Protein AF-A0ABC9T821-F1 (afdb_monomer_lite)

Structure (mmCIF, N/CA/C/O backbone):
data_AF-A0ABC9T821-F1
#
_entry.id   AF-A0ABC9T821-F1
#
loop_
_atom_site.group_PDB
_atom_site.id
_atom_site.type_symbol
_atom_site.label_atom_id
_atom_site.label_alt_id
_atom_site.label_comp_id
_atom_site.label_asym_id
_atom_site.label_entity_id
_atom_site.label_seq_id
_atom_site.pdbx_PDB_ins_code
_atom_site.Cartn_x
_atom_site.Cartn_y
_atom_site.Cartn_z
_atom_site.occupancy
_atom_site.B_iso_or_equiv
_atom_site.auth_seq_id
_atom_site.auth_comp_id
_atom_site.auth_asym_id
_atom_site.auth_atom_id
_atom_site.pdbx_PDB_model_num
ATOM 1 N N . MET A 1 1 ? -30.385 20.922 14.166 1.00 52.50 1 MET A N 1
ATOM 2 C CA . MET A 1 1 ? -29.277 20.695 13.221 1.00 52.50 1 MET A CA 1
ATOM 3 C C . MET A 1 1 ? -28.095 20.240 14.054 1.00 52.50 1 MET A C 1
ATOM 5 O O . MET A 1 1 ? -27.576 21.051 14.791 1.00 52.50 1 MET A O 1
ATOM 9 N N . HIS A 1 2 ? -27.817 18.937 14.060 1.00 57.88 2 HIS A N 1
ATOM 10 C CA . HIS A 1 2 ? -26.715 18.310 14.819 1.00 57.88 2 HIS A CA 1
ATOM 11 C C . HIS A 1 2 ? -26.107 17.154 14.020 1.00 57.88 2 HIS A C 1
ATOM 13 O O . HIS A 1 2 ? -24.931 16.854 14.139 1.00 57.88 2 HIS A O 1
ATOM 19 N N . TYR A 1 3 ? -26.920 16.509 13.176 1.00 42.91 3 TYR A N 1
ATOM 20 C CA . TYR A 1 3 ? -26.467 15.433 12.304 1.00 42.91 3 TYR A CA 1
ATOM 21 C C . TYR A 1 3 ? -25.480 15.923 11.236 1.00 42.91 3 TYR A C 1
ATOM 23 O O . TYR A 1 3 ? -24.519 15.220 10.965 1.00 42.91 3 TYR A O 1
ATOM 31 N N . GLN A 1 4 ? -25.684 17.130 10.690 1.00 51.47 4 GLN A N 1
ATOM 32 C CA . GLN A 1 4 ? -24.757 17.751 9.737 1.00 51.47 4 GLN A CA 1
ATOM 33 C C . GLN A 1 4 ? -23.391 18.001 10.392 1.00 51.47 4 GLN A C 1
ATOM 35 O O . GLN A 1 4 ? -22.391 17.533 9.874 1.00 51.47 4 GLN A O 1
ATOM 40 N N . ASP A 1 5 ? -23.375 18.576 11.599 1.00 47.19 5 ASP A N 1
ATOM 41 C CA . ASP A 1 5 ? -22.139 18.823 12.355 1.00 47.19 5 ASP A CA 1
ATOM 42 C C . ASP A 1 5 ? -21.386 17.524 12.693 1.00 47.19 5 ASP A C 1
ATOM 44 O O . ASP A 1 5 ? -20.160 17.499 12.710 1.00 47.19 5 ASP A O 1
ATOM 48 N N . ILE A 1 6 ? -22.108 16.423 12.949 1.00 42.59 6 ILE A N 1
ATOM 49 C CA . ILE A 1 6 ? -21.505 15.098 13.165 1.00 42.59 6 ILE A CA 1
ATOM 50 C C . ILE A 1 6 ? -20.917 14.543 11.861 1.00 42.59 6 ILE A C 1
ATOM 52 O O . ILE A 1 6 ? -19.851 13.940 11.910 1.00 42.59 6 ILE A O 1
ATOM 56 N N . GLN A 1 7 ? -21.583 14.725 10.715 1.00 51.75 7 GLN A N 1
ATOM 57 C CA . GLN A 1 7 ? -21.029 14.309 9.420 1.00 51.75 7 GLN A CA 1
ATOM 58 C C . GLN A 1 7 ? -19.789 15.132 9.059 1.00 51.75 7 GLN A C 1
ATOM 60 O O . GLN A 1 7 ? -18.767 14.548 8.725 1.00 51.75 7 GLN A O 1
ATOM 65 N N . ASP A 1 8 ? -19.833 16.451 9.243 1.00 60.00 8 ASP A N 1
ATOM 66 C CA . ASP A 1 8 ? -18.698 17.337 8.973 1.00 60.00 8 ASP A CA 1
ATOM 67 C C . ASP A 1 8 ? -17.500 17.009 9.888 1.00 60.00 8 ASP A C 1
ATOM 69 O O . ASP A 1 8 ? -16.354 16.975 9.440 1.00 60.00 8 ASP A O 1
ATOM 73 N N . LEU A 1 9 ? -17.755 16.684 11.164 1.00 49.69 9 LEU A N 1
ATOM 74 C CA . LEU A 1 9 ? -16.726 16.223 12.100 1.00 49.69 9 LEU A CA 1
ATOM 75 C C . LEU A 1 9 ? -16.141 14.866 11.682 1.00 49.69 9 LEU A C 1
ATOM 77 O O . LEU A 1 9 ? -14.931 14.663 11.770 1.00 49.69 9 LEU A O 1
ATOM 81 N N . LEU A 1 10 ? -16.982 13.929 11.235 1.00 51.94 10 LEU A N 1
ATOM 82 C CA . LEU A 1 10 ? -16.531 12.629 10.737 1.00 51.94 10 LEU A CA 1
ATOM 83 C C . LEU A 1 10 ? -15.682 12.784 9.475 1.00 51.94 10 LEU A C 1
ATOM 85 O O . LEU A 1 10 ? -14.642 12.136 9.378 1.00 51.94 10 LEU A O 1
ATOM 89 N N . ASP A 1 11 ? -16.071 13.661 8.553 1.00 63.94 11 ASP A N 1
ATOM 90 C CA . ASP A 1 11 ? -15.312 13.961 7.340 1.00 63.94 11 ASP A CA 1
ATOM 91 C C . ASP A 1 11 ? -13.968 14.617 7.673 1.00 63.94 11 ASP A C 1
ATOM 93 O O . ASP A 1 11 ? -12.931 14.222 7.134 1.00 63.94 11 ASP A O 1
ATOM 97 N N . GLN A 1 12 ? -13.951 15.559 8.620 1.00 62.81 12 GLN A N 1
ATOM 98 C CA . GLN A 1 12 ? -12.722 16.202 9.074 1.00 62.81 12 GLN A CA 1
ATOM 99 C C . GLN A 1 12 ? -11.772 15.207 9.753 1.00 62.81 12 GLN A C 1
ATOM 101 O O . GLN A 1 12 ? -10.603 15.137 9.379 1.00 62.81 12 GLN A O 1
ATOM 106 N N . ILE A 1 13 ? -12.267 14.391 10.689 1.00 56.56 13 ILE A N 1
ATOM 107 C CA . ILE A 1 13 ? -11.473 13.347 11.357 1.00 56.56 13 ILE A CA 1
ATOM 108 C C . ILE A 1 13 ? -10.946 12.342 10.326 1.00 56.56 13 ILE A C 1
ATOM 110 O O . ILE A 1 13 ? -9.782 11.952 10.371 1.00 56.56 13 ILE A O 1
ATOM 114 N N . THR A 1 14 ? -11.777 11.946 9.361 1.00 62.81 14 THR A N 1
ATOM 115 C CA . THR A 1 14 ? -11.378 11.027 8.286 1.00 62.81 14 THR A CA 1
ATOM 116 C C . THR A 1 14 ? -10.266 11.633 7.431 1.00 62.81 14 THR A C 1
ATOM 118 O O . THR A 1 14 ? -9.284 10.951 7.148 1.00 62.81 14 THR A O 1
ATOM 121 N N . SER A 1 15 ? -10.375 12.915 7.074 1.00 67.38 15 SER A N 1
ATOM 122 C CA . SER A 1 15 ? -9.369 13.661 6.308 1.00 67.38 15 SER A CA 1
ATOM 123 C C . SER A 1 15 ? -8.056 13.854 7.075 1.00 67.38 15 SER A C 1
ATOM 125 O O . SER A 1 15 ? -6.976 13.669 6.517 1.00 67.38 15 SER A O 1
ATOM 127 N N . GLU A 1 16 ? -8.118 14.170 8.370 1.00 63.97 16 GLU A N 1
ATOM 128 C CA . GLU A 1 16 ? -6.938 14.328 9.226 1.00 63.97 16 GLU A CA 1
ATOM 129 C C . GLU A 1 16 ? -6.181 13.008 9.390 1.00 63.97 16 GLU A C 1
ATOM 131 O O . GLU A 1 16 ? -4.967 12.970 9.175 1.00 63.97 16 GLU A O 1
ATOM 136 N N . ILE A 1 17 ? -6.889 11.909 9.671 1.00 64.88 17 ILE A N 1
ATOM 137 C CA . ILE A 1 17 ? -6.264 10.587 9.770 1.00 64.88 17 ILE A CA 1
ATOM 138 C C . ILE A 1 17 ? -5.736 10.152 8.391 1.00 64.88 17 ILE A C 1
ATOM 140 O O . ILE A 1 17 ? -4.625 9.634 8.287 1.00 64.88 17 ILE A O 1
ATOM 144 N N . LEU A 1 18 ? -6.467 10.412 7.302 1.00 65.62 18 LEU A N 1
ATOM 145 C CA . LEU A 1 18 ? -5.959 10.175 5.947 1.00 65.62 18 LEU A CA 1
ATOM 146 C C . LEU A 1 18 ? -4.659 10.938 5.689 1.00 65.62 18 LEU A C 1
ATOM 148 O O . LEU A 1 18 ? -3.719 10.346 5.167 1.00 65.62 18 LEU A O 1
ATOM 152 N N . ASN A 1 19 ? -4.572 12.209 6.078 1.00 68.44 19 ASN A N 1
ATOM 153 C CA . ASN A 1 19 ? -3.369 13.022 5.911 1.00 68.44 19 ASN A CA 1
ATOM 154 C C . ASN A 1 19 ? -2.201 12.502 6.755 1.00 68.44 19 ASN A C 1
ATOM 156 O O . ASN A 1 19 ? -1.093 12.376 6.239 1.00 68.44 19 ASN A O 1
ATOM 160 N N . GLU A 1 20 ? -2.428 12.153 8.022 1.00 71.50 20 GLU A N 1
ATOM 161 C CA . GLU A 1 20 ? -1.394 11.583 8.895 1.00 71.50 20 GLU A CA 1
ATOM 162 C C . GLU A 1 20 ? -0.831 10.276 8.318 1.00 71.50 20 GLU A C 1
ATOM 164 O O . GLU A 1 20 ? 0.386 10.114 8.172 1.00 71.50 20 GLU A O 1
ATOM 169 N N . HIS A 1 21 ? -1.716 9.361 7.920 1.00 69.31 21 HIS A N 1
ATOM 170 C CA . HIS A 1 21 ? -1.325 8.079 7.346 1.00 69.31 21 HIS A CA 1
ATOM 171 C C . HIS A 1 21 ? -0.682 8.238 5.961 1.00 69.31 21 HIS A C 1
ATOM 173 O O . HIS A 1 21 ? 0.285 7.541 5.651 1.00 69.31 21 HIS A O 1
ATOM 179 N N . SER A 1 22 ? -1.157 9.185 5.150 1.00 65.06 22 SER A N 1
ATOM 180 C CA . SER A 1 22 ? -0.563 9.517 3.850 1.00 65.06 22 SER A CA 1
ATOM 181 C C . SER A 1 22 ? 0.846 10.078 4.007 1.00 65.06 22 SER A C 1
ATOM 183 O O . SER A 1 22 ? 1.760 9.611 3.331 1.00 65.06 22 SER A O 1
ATOM 185 N N . ASN A 1 23 ? 1.066 10.999 4.950 1.00 69.19 23 ASN A N 1
ATOM 186 C CA . ASN A 1 23 ? 2.398 11.520 5.264 1.00 69.19 23 ASN A CA 1
ATOM 187 C C . ASN A 1 23 ? 3.338 10.392 5.700 1.00 69.19 23 ASN A C 1
ATOM 189 O O . ASN A 1 23 ? 4.474 10.310 5.236 1.00 69.19 23 ASN A O 1
ATOM 193 N N . LYS A 1 24 ? 2.844 9.451 6.514 1.00 72.12 24 LYS A N 1
ATOM 194 C CA . LYS A 1 24 ? 3.650 8.305 6.940 1.00 72.12 24 LYS A CA 1
ATOM 195 C C . LYS A 1 24 ? 4.001 7.363 5.787 1.00 72.12 24 LYS A C 1
ATOM 197 O O . LYS A 1 24 ? 5.130 6.879 5.715 1.00 72.12 24 LYS A O 1
ATOM 202 N N . ILE A 1 25 ? 3.061 7.118 4.877 1.00 66.81 25 ILE A N 1
ATOM 203 C CA . ILE A 1 25 ? 3.287 6.349 3.646 1.00 66.81 25 ILE A CA 1
ATO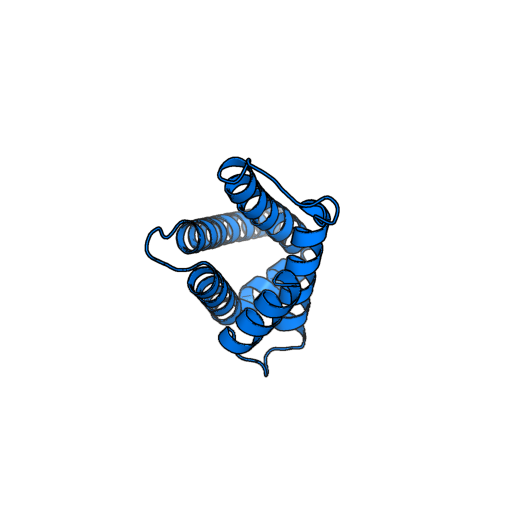M 204 C C . ILE A 1 25 ? 4.344 7.043 2.775 1.00 66.81 25 ILE A C 1
ATOM 206 O O . ILE A 1 25 ? 5.273 6.389 2.299 1.00 66.81 25 ILE A O 1
ATOM 210 N N . VAL A 1 26 ? 4.251 8.365 2.614 1.00 66.25 26 VAL A N 1
ATOM 211 C CA . VAL A 1 26 ? 5.237 9.175 1.886 1.00 66.25 26 VAL A CA 1
ATOM 212 C C . VAL A 1 26 ? 6.624 9.036 2.519 1.00 66.25 26 VAL A C 1
ATOM 214 O O . VAL A 1 26 ? 7.582 8.755 1.793 1.00 66.25 26 VAL A O 1
ATOM 217 N N . ASP A 1 27 ? 6.742 9.139 3.843 1.00 74.38 27 ASP A N 1
ATOM 218 C CA . ASP A 1 27 ? 8.014 8.999 4.563 1.00 74.38 27 ASP A CA 1
ATOM 219 C C . ASP A 1 27 ? 8.665 7.626 4.347 1.00 74.38 27 ASP A C 1
ATOM 221 O O . ASP A 1 27 ? 9.854 7.534 4.027 1.00 74.38 27 ASP A O 1
ATOM 225 N N . LEU A 1 28 ? 7.883 6.547 4.476 1.00 68.56 28 LEU A N 1
ATOM 226 C CA . LEU A 1 28 ? 8.366 5.171 4.301 1.00 68.56 28 LEU A CA 1
ATOM 227 C C . LEU A 1 28 ? 8.929 4.939 2.895 1.00 68.56 28 LEU A C 1
ATOM 229 O O . LEU A 1 28 ? 9.904 4.209 2.708 1.00 68.56 28 LEU A O 1
ATOM 233 N N . ILE A 1 29 ? 8.346 5.590 1.892 1.00 62.56 29 ILE A N 1
ATOM 234 C CA . ILE A 1 29 ? 8.736 5.391 0.498 1.00 62.56 29 ILE A CA 1
ATOM 235 C C . ILE A 1 29 ? 9.921 6.292 0.112 1.00 62.56 29 ILE A C 1
ATOM 237 O O . ILE A 1 29 ? 10.785 5.890 -0.682 1.00 62.56 29 ILE A O 1
ATOM 241 N N . HIS A 1 30 ? 10.034 7.471 0.724 1.00 64.81 30 HIS A N 1
ATOM 242 C CA . HIS A 1 30 ? 11.165 8.382 0.532 1.00 64.81 30 HIS A CA 1
ATOM 243 C C . HIS A 1 30 ? 12.386 8.055 1.403 1.00 64.81 30 HIS A C 1
ATOM 245 O O . HIS A 1 30 ? 13.439 8.662 1.200 1.00 64.81 30 HIS A O 1
ATOM 251 N N . ALA A 1 31 ? 12.301 7.064 2.297 1.00 72.31 31 ALA A N 1
ATOM 252 C CA . ALA A 1 31 ? 13.425 6.580 3.097 1.00 72.31 31 ALA A CA 1
ATOM 253 C C . ALA A 1 31 ? 14.650 6.272 2.211 1.00 72.31 31 ALA A C 1
ATOM 255 O O . ALA A 1 31 ? 14.629 5.356 1.391 1.00 72.31 31 ALA A O 1
ATOM 256 N N . LYS A 1 32 ? 15.718 7.068 2.308 1.00 63.31 32 LYS A N 1
ATOM 257 C CA . LYS A 1 32 ? 16.840 7.008 1.350 1.00 63.31 32 LYS A CA 1
ATOM 258 C C . LYS A 1 32 ? 17.707 5.755 1.497 1.00 63.31 32 LYS A C 1
ATOM 260 O O . LYS A 1 32 ? 18.311 5.333 0.518 1.00 63.31 32 LYS A O 1
ATOM 265 N N . ASP A 1 33 ? 17.679 5.123 2.667 1.00 77.94 33 ASP A N 1
ATOM 266 C CA . ASP A 1 33 ? 18.602 4.040 3.031 1.00 77.94 33 ASP A CA 1
ATOM 267 C C . ASP A 1 33 ? 18.025 2.629 2.821 1.00 77.94 33 ASP A C 1
ATOM 269 O O . ASP A 1 33 ? 18.627 1.634 3.223 1.00 77.94 33 ASP A O 1
ATOM 273 N N . LEU A 1 34 ? 16.847 2.519 2.198 1.00 73.62 34 LEU A N 1
ATOM 274 C CA . LEU A 1 34 ? 16.156 1.247 1.981 1.00 73.62 34 LEU A CA 1
ATOM 275 C C . LEU A 1 34 ? 16.126 0.863 0.500 1.00 73.62 34 LEU A C 1
ATOM 277 O O . LEU A 1 34 ? 15.849 1.689 -0.372 1.00 73.62 34 LEU A O 1
ATOM 281 N N . SER A 1 35 ? 16.329 -0.424 0.217 1.00 77.81 35 SER A N 1
ATOM 282 C CA . SER A 1 35 ? 16.062 -0.988 -1.110 1.00 77.81 35 SER A CA 1
ATOM 283 C C . SER A 1 35 ? 14.579 -0.878 -1.475 1.00 77.81 35 SER A C 1
ATOM 285 O O . SER A 1 35 ? 13.705 -0.795 -0.611 1.00 77.81 35 SER A O 1
ATOM 287 N N . GLU A 1 36 ? 14.264 -0.932 -2.770 1.00 70.31 36 GLU A N 1
ATOM 288 C CA . GLU A 1 36 ? 12.879 -0.839 -3.248 1.00 70.31 36 GLU A CA 1
ATOM 289 C C . GLU A 1 36 ? 11.975 -1.926 -2.657 1.00 70.31 36 GLU A C 1
ATOM 291 O O . GLU A 1 36 ? 10.839 -1.637 -2.279 1.00 70.31 36 GLU A O 1
ATOM 296 N N . LYS A 1 37 ? 12.497 -3.153 -2.518 1.00 76.31 37 LYS A N 1
ATOM 297 C CA . LYS A 1 37 ? 11.781 -4.251 -1.864 1.00 76.31 37 LYS A CA 1
ATOM 298 C C . LYS A 1 37 ? 11.529 -3.935 -0.387 1.00 76.31 37 LYS A C 1
ATOM 300 O O . LYS A 1 37 ? 10.411 -4.111 0.070 1.00 76.31 37 LYS A O 1
ATOM 305 N N . GLN A 1 38 ? 12.525 -3.433 0.348 1.00 78.00 38 GLN A N 1
ATOM 306 C CA . GLN A 1 38 ? 12.356 -3.076 1.764 1.00 78.00 38 GLN A CA 1
ATOM 307 C C . GLN A 1 38 ? 11.309 -1.975 1.963 1.00 78.00 38 GLN A C 1
ATOM 309 O O . GLN A 1 38 ? 10.488 -2.085 2.868 1.00 78.00 38 GLN A O 1
ATOM 314 N N . LYS A 1 39 ? 11.289 -0.955 1.097 1.00 74.31 39 LYS A N 1
ATOM 315 C CA . LYS A 1 39 ? 10.258 0.097 1.114 1.00 74.31 39 LYS A CA 1
ATOM 316 C C . LYS A 1 39 ? 8.862 -0.471 0.887 1.00 74.31 39 LYS A C 1
ATOM 318 O O . LYS A 1 39 ? 7.934 -0.127 1.610 1.00 74.31 39 LYS A O 1
ATOM 323 N N . LEU A 1 40 ? 8.723 -1.358 -0.101 1.00 78.06 40 LEU A N 1
ATOM 324 C CA . LEU A 1 40 ? 7.460 -2.032 -0.386 1.00 78.06 40 LEU A CA 1
ATOM 325 C C . LEU A 1 40 ? 7.014 -2.903 0.795 1.00 78.06 40 LEU A C 1
ATOM 327 O O . LEU A 1 40 ? 5.859 -2.827 1.193 1.00 78.06 40 LEU A O 1
ATOM 331 N N . THR A 1 41 ? 7.917 -3.686 1.387 1.00 83.19 41 THR A N 1
ATOM 332 C CA . THR A 1 41 ? 7.600 -4.504 2.563 1.00 83.19 41 THR A CA 1
ATOM 333 C C . THR A 1 41 ? 7.153 -3.637 3.741 1.00 83.19 41 THR A C 1
ATOM 335 O O . THR A 1 41 ? 6.124 -3.934 4.334 1.00 83.19 41 THR A O 1
ATOM 338 N N . GLN A 1 42 ? 7.846 -2.529 4.033 1.00 81.25 42 GLN A N 1
ATOM 339 C CA . GLN A 1 42 ? 7.449 -1.612 5.110 1.00 81.25 42 GLN A CA 1
ATOM 340 C C . GLN A 1 42 ? 6.097 -0.939 4.854 1.00 81.25 42 GLN A C 1
ATOM 342 O O . GLN A 1 42 ? 5.307 -0.783 5.783 1.00 81.25 42 GLN A O 1
ATOM 347 N N . LEU A 1 43 ? 5.805 -0.569 3.603 1.00 80.50 43 LEU A N 1
ATOM 348 C CA . LEU A 1 43 ? 4.483 -0.080 3.216 1.00 80.50 43 LEU A CA 1
ATOM 349 C C . LEU A 1 43 ? 3.410 -1.142 3.489 1.00 80.50 43 LEU A C 1
ATOM 351 O O . LEU A 1 43 ? 2.390 -0.843 4.099 1.00 80.50 43 LEU A O 1
ATOM 355 N N . LEU A 1 44 ? 3.642 -2.384 3.065 1.00 84.62 44 LEU A N 1
ATOM 356 C CA . LEU A 1 44 ? 2.702 -3.486 3.271 1.00 84.62 44 LEU A CA 1
ATOM 357 C C . LEU A 1 44 ? 2.502 -3.791 4.765 1.00 84.62 44 LEU A C 1
ATOM 359 O O . LEU A 1 44 ? 1.363 -3.955 5.195 1.00 84.62 44 LEU A O 1
ATOM 363 N N . ASP A 1 45 ? 3.568 -3.778 5.568 1.00 86.38 45 ASP A N 1
ATOM 364 C CA . ASP A 1 45 ? 3.490 -3.934 7.026 1.00 86.38 45 ASP A CA 1
ATOM 365 C C . ASP A 1 45 ? 2.648 -2.832 7.671 1.00 86.38 45 ASP A C 1
ATOM 367 O O . ASP A 1 45 ? 1.770 -3.110 8.491 1.00 86.38 45 ASP A O 1
ATOM 371 N N . TYR A 1 46 ? 2.864 -1.582 7.260 1.00 83.62 46 TYR A N 1
ATOM 372 C CA . TYR A 1 46 ? 2.076 -0.449 7.727 1.00 83.62 46 TYR A CA 1
ATOM 373 C C . TYR A 1 46 ? 0.588 -0.621 7.392 1.00 83.62 46 TYR A C 1
ATOM 375 O O . TYR A 1 46 ? -0.273 -0.503 8.269 1.00 83.62 46 TYR A O 1
ATOM 383 N N . LEU A 1 47 ? 0.276 -0.977 6.143 1.00 81.00 47 LEU A N 1
ATOM 384 C CA . LEU A 1 47 ? -1.099 -1.223 5.707 1.00 81.00 47 LEU A CA 1
ATOM 385 C C . LEU A 1 47 ? -1.743 -2.382 6.485 1.00 81.00 47 LEU A C 1
ATOM 387 O O . LEU A 1 47 ? -2.911 -2.303 6.862 1.00 81.00 47 LEU A O 1
ATOM 391 N N . TYR A 1 48 ? -0.986 -3.438 6.784 1.00 84.62 48 TYR A N 1
ATOM 392 C CA . TYR A 1 48 ? -1.467 -4.576 7.564 1.00 84.62 48 TYR A CA 1
ATOM 393 C C . TYR A 1 48 ? -1.788 -4.205 9.019 1.00 84.62 48 TYR A C 1
ATOM 395 O O . TYR A 1 48 ? -2.838 -4.601 9.543 1.00 84.62 48 TYR A O 1
ATOM 403 N N . ILE A 1 49 ? -0.921 -3.426 9.673 1.00 85.81 49 ILE A N 1
ATOM 404 C CA . ILE A 1 49 ? -1.122 -2.956 11.053 1.00 85.81 49 ILE A CA 1
ATOM 405 C C . ILE A 1 49 ? -2.383 -2.090 11.141 1.00 85.81 49 ILE A C 1
ATOM 407 O O . ILE A 1 49 ? -3.207 -2.283 12.036 1.00 85.81 49 ILE A O 1
ATOM 411 N N . HIS A 1 50 ? -2.581 -1.194 10.173 1.00 80.44 50 HIS A N 1
ATOM 412 C CA . HIS A 1 50 ? -3.691 -0.239 10.164 1.00 80.44 50 HIS A CA 1
ATOM 413 C C . HIS A 1 50 ? -4.928 -0.717 9.385 1.00 80.44 50 HIS A C 1
ATOM 415 O O . HIS A 1 50 ? -5.879 0.043 9.200 1.00 80.44 50 HIS A O 1
ATOM 421 N N . ARG A 1 51 ? -4.972 -1.992 8.974 1.00 78.25 51 ARG A N 1
ATOM 422 C CA . ARG A 1 51 ? -6.001 -2.545 8.073 1.00 78.25 51 ARG A CA 1
ATOM 423 C C . ARG A 1 51 ? -7.442 -2.299 8.508 1.00 78.25 51 ARG A C 1
ATOM 425 O O . ARG A 1 51 ? -8.291 -2.109 7.653 1.00 78.25 51 ARG A O 1
ATOM 432 N N . ASN A 1 52 ? -7.734 -2.284 9.810 1.00 77.19 52 ASN A N 1
ATOM 433 C CA . ASN A 1 52 ? -9.098 -2.065 10.305 1.00 77.19 52 ASN A CA 1
ATOM 434 C C . ASN A 1 52 ? -9.592 -0.651 9.976 1.00 77.19 52 ASN A C 1
ATOM 436 O O . ASN A 1 52 ? -10.736 -0.478 9.567 1.00 77.19 52 ASN A O 1
ATOM 440 N N . PHE A 1 53 ? -8.710 0.340 10.109 1.00 71.25 53 PHE A N 1
ATOM 441 C CA . PHE A 1 53 ? -8.991 1.719 9.733 1.00 71.25 53 PHE A CA 1
ATOM 442 C C . PHE A 1 53 ? -9.088 1.859 8.208 1.00 71.25 53 PHE A C 1
ATOM 444 O O . PHE A 1 53 ? -10.064 2.400 7.692 1.00 71.25 53 PHE A O 1
ATOM 451 N N . LEU A 1 54 ? -8.152 1.248 7.476 1.00 68.12 54 LEU A N 1
ATOM 452 C CA . LEU A 1 54 ? -8.196 1.202 6.011 1.00 68.12 54 LEU A CA 1
ATOM 453 C C . LEU A 1 54 ? -9.474 0.535 5.486 1.00 68.12 54 LEU A C 1
ATOM 455 O O . LEU A 1 54 ? -10.007 0.948 4.465 1.00 68.12 54 LEU A O 1
ATOM 459 N N . PHE A 1 55 ? -10.014 -0.457 6.198 1.00 70.06 55 PHE A N 1
ATOM 460 C CA . PHE A 1 55 ? -11.263 -1.123 5.834 1.00 70.06 55 PHE A CA 1
ATOM 461 C C . PHE A 1 55 ? -12.483 -0.209 5.924 1.00 70.06 55 PHE A C 1
ATOM 463 O O . PHE A 1 55 ? -13.414 -0.345 5.130 1.00 70.06 55 PHE A O 1
ATOM 470 N N . ILE A 1 56 ? -12.471 0.734 6.865 1.00 68.75 56 ILE A N 1
ATOM 471 C CA . ILE A 1 56 ? -13.496 1.773 6.980 1.00 68.75 56 ILE A CA 1
ATOM 472 C C . ILE A 1 56 ? -13.350 2.749 5.808 1.00 68.75 56 ILE A C 1
ATOM 474 O O . ILE A 1 56 ? -14.324 2.994 5.100 1.00 68.75 56 ILE A O 1
ATOM 478 N N . LEU A 1 57 ? -12.125 3.194 5.520 1.00 65.00 57 LEU A N 1
ATOM 479 C CA . LEU A 1 57 ? -11.831 4.078 4.391 1.00 65.00 57 LEU A CA 1
ATOM 480 C C . LEU A 1 57 ? -12.157 3.453 3.022 1.00 65.00 57 LEU A C 1
ATOM 482 O O . LEU A 1 57 ? -12.668 4.133 2.134 1.00 65.00 57 LEU A O 1
ATOM 486 N N . PHE A 1 58 ? -11.941 2.144 2.847 1.00 65.25 58 PHE A N 1
ATOM 487 C CA . PHE A 1 58 ? -12.320 1.420 1.627 1.00 65.25 58 PHE A CA 1
ATOM 488 C C . PHE A 1 58 ? -13.820 1.474 1.353 1.00 65.25 58 PHE A C 1
ATOM 490 O O . PHE A 1 58 ? -14.221 1.478 0.193 1.00 65.25 58 PHE A O 1
ATOM 497 N N . LYS A 1 59 ? -14.653 1.490 2.399 1.00 64.62 59 LYS A N 1
ATOM 498 C CA . LYS A 1 59 ? -16.111 1.578 2.246 1.00 64.62 59 LYS A CA 1
ATOM 499 C C . LYS A 1 59 ? -16.577 2.973 1.835 1.00 64.62 59 LYS A C 1
ATOM 501 O O . LYS A 1 59 ? -17.705 3.103 1.373 1.00 64.62 59 LYS A O 1
ATOM 506 N N . MET A 1 60 ? -15.722 3.984 1.975 1.00 62.50 60 MET A N 1
ATOM 507 C CA . MET A 1 60 ? -16.018 5.371 1.614 1.00 62.50 60 MET A CA 1
ATOM 508 C C . MET A 1 60 ? -15.597 5.716 0.172 1.00 62.50 60 MET A C 1
ATOM 510 O O . MET A 1 60 ? -15.677 6.875 -0.208 1.00 62.50 60 MET A O 1
ATOM 514 N N . ASN A 1 61 ? -15.154 4.742 -0.643 1.00 61.47 61 ASN A N 1
ATOM 515 C CA . ASN A 1 61 ? -14.692 4.880 -2.044 1.00 61.47 61 ASN A CA 1
ATOM 516 C C . ASN A 1 61 ? -13.531 5.866 -2.310 1.00 61.47 61 ASN A C 1
ATOM 518 O O . ASN A 1 61 ? -12.972 5.849 -3.400 1.00 61.47 61 ASN A O 1
ATOM 522 N N . GLN A 1 62 ? -13.116 6.680 -1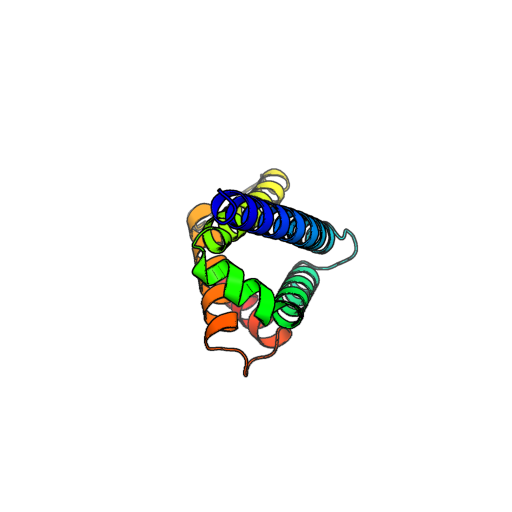.342 1.00 66.12 62 GLN A N 1
ATOM 523 C CA . GLN A 1 62 ? -12.072 7.698 -1.518 1.00 66.12 62 GLN A CA 1
ATOM 524 C C . GLN A 1 62 ? -10.649 7.134 -1.421 1.00 66.12 62 GLN A C 1
ATOM 526 O O . GLN A 1 62 ? -9.708 7.694 -1.979 1.00 66.12 62 GLN A O 1
ATOM 531 N N . PHE A 1 63 ? -10.472 6.008 -0.730 1.00 70.56 63 PHE A N 1
ATOM 532 C CA . PHE A 1 63 ? -9.139 5.485 -0.447 1.00 70.56 63 PHE A CA 1
ATOM 533 C C . PHE A 1 63 ? -8.440 4.876 -1.666 1.00 70.56 63 PHE A C 1
ATOM 535 O O . PHE A 1 63 ? -7.230 5.016 -1.807 1.00 70.56 63 PHE A O 1
ATOM 542 N N . GLU A 1 64 ? -9.174 4.190 -2.544 1.00 74.88 64 GLU A N 1
ATOM 543 C CA . GLU A 1 64 ? -8.580 3.539 -3.719 1.00 74.88 64 GLU A CA 1
ATOM 544 C C . GLU A 1 64 ? -8.012 4.569 -4.703 1.00 74.88 64 GLU A C 1
ATOM 546 O O . GLU A 1 64 ? -6.885 4.417 -5.173 1.00 74.88 64 GLU A O 1
ATOM 551 N N . GLU A 1 65 ? -8.752 5.654 -4.946 1.00 76.12 65 GLU A N 1
ATOM 552 C CA . GLU A 1 65 ? -8.318 6.757 -5.804 1.00 76.12 65 GLU A CA 1
ATOM 553 C C . GLU A 1 65 ? -7.105 7.487 -5.214 1.00 76.12 65 GLU A C 1
ATOM 555 O O . GLU A 1 65 ? -6.122 7.729 -5.916 1.00 76.12 65 GLU A O 1
ATOM 560 N N . GLN A 1 66 ? -7.116 7.764 -3.907 1.00 71.56 66 GLN A N 1
ATOM 561 C CA . GLN A 1 66 ? -5.965 8.362 -3.230 1.00 71.56 66 GLN A CA 1
ATOM 562 C C . GLN A 1 66 ? -4.737 7.447 -3.287 1.00 71.56 66 GLN A C 1
ATOM 564 O O . GLN A 1 66 ? -3.656 7.896 -3.669 1.00 71.56 66 GLN A O 1
ATOM 569 N N . LEU A 1 67 ? -4.893 6.155 -2.980 1.00 73.44 67 LEU A N 1
ATOM 570 C CA . LEU A 1 67 ? -3.809 5.176 -3.057 1.00 73.44 67 LEU A CA 1
ATOM 571 C C . LEU A 1 67 ? -3.234 5.088 -4.479 1.00 73.44 67 LEU A C 1
ATOM 573 O O . LEU A 1 67 ? -2.015 5.020 -4.642 1.00 73.44 67 LEU A O 1
ATOM 577 N N . PHE A 1 68 ? -4.090 5.131 -5.502 1.00 79.38 68 PHE A N 1
ATOM 578 C CA . PHE A 1 68 ? -3.665 5.179 -6.897 1.00 79.38 68 PHE A CA 1
ATOM 579 C C . PHE A 1 68 ? -2.833 6.429 -7.195 1.00 79.38 68 PHE A C 1
ATOM 581 O O . PHE A 1 68 ? -1.726 6.306 -7.720 1.00 79.38 68 PHE A O 1
ATOM 588 N N . LEU A 1 69 ? -3.316 7.622 -6.835 1.00 75.81 69 LEU A N 1
ATOM 589 C CA . LEU A 1 69 ? -2.595 8.878 -7.070 1.00 75.81 69 LEU A CA 1
ATOM 590 C C . LEU A 1 69 ? -1.226 8.888 -6.374 1.00 75.81 69 LEU A C 1
ATOM 592 O O . LEU A 1 69 ? -0.227 9.254 -6.998 1.00 75.81 69 LEU A O 1
ATOM 596 N N . PHE A 1 70 ? -1.155 8.415 -5.127 1.00 68.56 70 PHE A N 1
ATOM 597 C CA . PHE A 1 70 ? 0.105 8.310 -4.388 1.00 68.56 70 PHE A CA 1
ATOM 598 C C . PHE A 1 70 ? 1.087 7.336 -5.047 1.00 68.56 70 PHE A C 1
ATOM 600 O O . PHE A 1 70 ? 2.244 7.685 -5.290 1.00 68.56 70 PHE A O 1
ATOM 607 N N . LEU A 1 71 ? 0.644 6.119 -5.379 1.00 72.44 71 LEU A N 1
ATOM 608 C CA . LEU A 1 71 ? 1.501 5.124 -6.030 1.00 72.44 71 LEU A CA 1
ATOM 609 C C . LEU A 1 71 ? 1.945 5.574 -7.428 1.00 72.44 71 LEU A C 1
ATOM 611 O O . LEU A 1 71 ? 3.094 5.336 -7.807 1.00 72.44 71 LEU A O 1
ATOM 615 N N . LYS A 1 72 ? 1.084 6.286 -8.164 1.00 77.00 72 LYS A N 1
ATOM 616 C CA . LYS A 1 72 ? 1.423 6.877 -9.460 1.00 77.00 72 LYS A CA 1
ATOM 617 C C . LYS A 1 72 ? 2.550 7.895 -9.325 1.00 77.00 72 LYS A C 1
ATOM 619 O O . LYS A 1 72 ? 3.569 7.737 -9.995 1.00 77.00 72 LYS A O 1
ATOM 624 N N . GLN A 1 73 ? 2.422 8.869 -8.421 1.00 67.75 73 GLN A N 1
ATOM 625 C CA . GLN A 1 73 ? 3.457 9.887 -8.190 1.00 67.75 73 GLN A CA 1
ATOM 626 C C . GLN A 1 73 ? 4.820 9.268 -7.860 1.00 67.75 73 GLN A C 1
ATOM 628 O O . GLN A 1 73 ? 5.861 9.751 -8.305 1.00 67.75 73 GLN A O 1
ATOM 633 N N . LEU A 1 74 ? 4.828 8.163 -7.117 1.00 66.31 74 LEU A N 1
ATOM 634 C CA . LEU A 1 74 ? 6.047 7.436 -6.769 1.00 66.31 74 LEU A CA 1
ATOM 635 C C . LEU A 1 74 ? 6.700 6.754 -7.968 1.00 66.31 74 LEU A C 1
ATOM 637 O O . LEU A 1 74 ? 7.920 6.828 -8.139 1.00 66.31 74 LEU A O 1
ATOM 641 N N . ILE A 1 75 ? 5.897 6.096 -8.805 1.00 67.94 75 ILE A N 1
ATOM 642 C CA . ILE A 1 75 ? 6.384 5.458 -10.029 1.00 67.94 75 ILE A CA 1
ATOM 643 C C . ILE A 1 75 ? 6.877 6.527 -11.021 1.00 67.94 75 ILE A C 1
ATOM 645 O O . ILE A 1 75 ? 7.912 6.339 -11.663 1.00 67.94 75 ILE A O 1
ATOM 649 N N . GLU A 1 76 ? 6.199 7.673 -11.108 1.00 68.12 76 GLU A N 1
ATOM 650 C CA . GLU A 1 76 ? 6.586 8.805 -11.961 1.00 68.12 76 GLU A CA 1
ATOM 651 C C . GLU A 1 76 ? 7.872 9.486 -11.484 1.00 68.12 76 GLU A C 1
ATOM 653 O O . GLU A 1 76 ? 8.787 9.686 -12.283 1.00 68.12 76 GLU A O 1
ATOM 658 N N . THR A 1 77 ? 8.011 9.742 -10.181 1.00 59.75 77 THR A N 1
ATOM 659 C CA . THR A 1 77 ? 9.228 10.334 -9.599 1.00 59.75 77 THR A CA 1
ATOM 660 C C . THR A 1 77 ? 10.440 9.422 -9.817 1.00 59.75 77 THR A C 1
ATOM 662 O O . THR A 1 77 ? 11.552 9.887 -10.076 1.00 59.75 77 THR A O 1
ATOM 665 N N . ARG A 1 78 ? 10.256 8.094 -9.804 1.00 59.59 78 ARG A N 1
ATOM 666 C CA . ARG A 1 78 ? 11.299 7.150 -10.245 1.00 59.59 78 ARG A CA 1
ATOM 667 C C . ARG A 1 78 ? 11.581 7.259 -11.748 1.00 59.59 78 ARG A C 1
ATOM 669 O O . ARG A 1 78 ? 12.745 7.270 -12.147 1.00 59.59 78 ARG A O 1
ATOM 676 N N . ARG A 1 79 ? 10.548 7.373 -12.590 1.00 59.94 79 ARG A N 1
ATOM 677 C CA . ARG A 1 79 ? 10.676 7.482 -14.057 1.00 59.94 79 ARG A CA 1
ATOM 678 C C . ARG A 1 79 ? 11.478 8.709 -14.487 1.00 59.94 79 ARG A C 1
ATOM 680 O O . ARG A 1 79 ? 12.306 8.600 -15.389 1.00 59.94 79 ARG A O 1
ATOM 687 N N . GLU A 1 80 ? 11.281 9.852 -13.836 1.00 57.97 80 GLU A N 1
ATOM 688 C CA . GLU A 1 80 ? 12.033 11.076 -14.137 1.00 57.97 80 GLU A CA 1
ATOM 689 C C . GLU A 1 80 ? 13.528 10.944 -13.831 1.00 57.97 80 GLU A C 1
ATOM 691 O O . GLU A 1 80 ? 14.354 11.437 -14.602 1.00 57.97 80 GLU A O 1
ATOM 696 N N . ASN A 1 81 ? 13.876 10.187 -12.787 1.00 52.09 81 ASN A N 1
ATOM 697 C CA . ASN A 1 81 ? 15.258 9.886 -12.412 1.00 52.09 81 ASN A CA 1
ATOM 698 C C . ASN A 1 81 ? 15.932 8.835 -13.322 1.00 52.09 81 ASN A C 1
ATOM 700 O O . ASN A 1 81 ? 17.157 8.734 -13.330 1.00 52.09 81 ASN A O 1
ATOM 704 N N . THR A 1 82 ? 15.162 8.084 -14.122 1.00 56.75 82 THR A N 1
ATOM 705 C CA . THR A 1 82 ? 15.649 6.929 -14.911 1.00 56.75 82 THR A CA 1
ATOM 706 C C . THR A 1 82 ? 15.523 7.136 -16.432 1.00 56.75 82 THR A C 1
ATOM 708 O O . THR A 1 82 ? 15.586 6.180 -17.196 1.00 56.75 82 THR A O 1
ATOM 711 N N . LYS A 1 83 ? 15.357 8.385 -16.903 1.00 54.84 83 LYS A N 1
ATOM 712 C CA . LYS A 1 83 ? 15.002 8.792 -18.289 1.00 54.84 83 LYS A CA 1
ATOM 713 C C . LYS A 1 83 ? 15.829 8.218 -19.463 1.00 54.84 83 LYS A C 1
ATOM 715 O O . LYS A 1 83 ? 15.475 8.483 -20.609 1.00 54.84 83 LYS A O 1
ATOM 720 N N . LYS A 1 84 ? 16.904 7.458 -19.248 1.00 52.41 84 LYS A N 1
ATOM 721 C CA . LYS A 1 84 ? 17.689 6.850 -20.333 1.00 52.41 84 LYS A CA 1
ATOM 722 C C . LYS A 1 84 ? 17.240 5.405 -20.574 1.00 52.41 84 LYS A C 1
ATOM 724 O O . LYS A 1 84 ? 17.647 4.514 -19.843 1.00 52.41 84 LYS A O 1
ATOM 729 N N . ASN A 1 85 ? 16.487 5.201 -21.656 1.00 55.59 85 ASN A N 1
ATOM 730 C CA . ASN A 1 85 ? 16.247 3.912 -22.325 1.00 55.59 85 ASN A CA 1
ATOM 731 C C . ASN A 1 85 ? 15.247 2.975 -21.626 1.00 55.59 85 ASN A C 1
ATOM 733 O O . ASN A 1 85 ? 15.624 1.954 -21.056 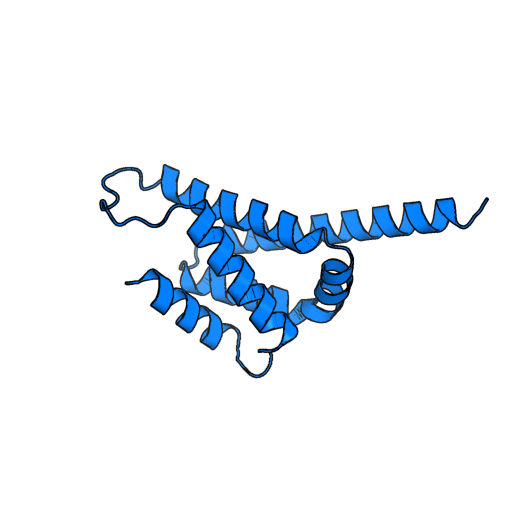1.00 55.59 85 ASN A O 1
ATOM 737 N N . LEU A 1 86 ? 13.955 3.299 -21.718 1.00 59.25 86 LEU A N 1
ATOM 738 C CA . LEU A 1 86 ? 12.908 2.313 -21.445 1.00 59.25 86 LEU A CA 1
ATOM 739 C C . LEU A 1 86 ? 12.703 1.437 -22.698 1.00 59.25 86 LEU A C 1
ATOM 741 O O . LEU A 1 86 ? 12.683 1.999 -23.793 1.00 59.25 86 LEU A O 1
ATOM 745 N N . PRO A 1 87 ? 12.574 0.104 -22.562 1.00 60.31 87 PRO A N 1
ATOM 746 C CA . PRO A 1 87 ? 12.271 -0.794 -23.681 1.00 60.31 87 PRO A CA 1
ATOM 747 C C . PRO A 1 87 ? 10.923 -0.466 -24.338 1.00 60.31 87 PRO A C 1
ATOM 749 O O . PRO A 1 87 ? 10.037 0.075 -23.676 1.00 60.31 87 PRO A O 1
ATOM 752 N N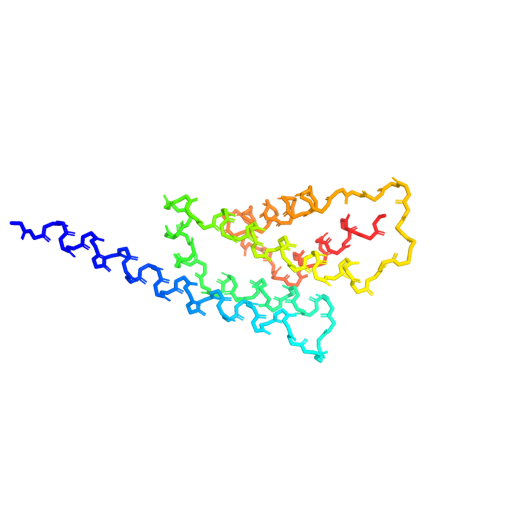 . ASP A 1 88 ? 10.737 -0.863 -25.598 1.00 57.09 88 ASP A N 1
ATOM 753 C CA . ASP A 1 88 ? 9.473 -0.667 -26.331 1.00 57.09 88 ASP A CA 1
ATOM 754 C C . ASP A 1 88 ? 8.277 -1.392 -25.672 1.00 57.09 88 ASP A C 1
ATOM 756 O O . ASP A 1 88 ? 7.144 -0.924 -25.765 1.00 57.09 88 ASP A O 1
ATOM 760 N N . ASP A 1 89 ? 8.531 -2.455 -24.900 1.00 60.38 89 ASP A N 1
ATOM 761 C CA . ASP A 1 89 ? 7.519 -3.227 -24.158 1.00 60.38 89 ASP A CA 1
ATOM 762 C C . ASP A 1 89 ? 7.214 -2.662 -22.752 1.00 60.38 89 ASP A C 1
ATOM 764 O O . ASP A 1 89 ? 6.688 -3.346 -21.867 1.00 60.38 89 ASP A O 1
ATOM 768 N N . TYR A 1 90 ? 7.563 -1.399 -22.488 1.00 67.25 90 TYR A N 1
ATOM 769 C CA . TYR A 1 90 ? 7.378 -0.806 -21.168 1.00 67.25 90 TYR A CA 1
ATOM 770 C C . TYR A 1 90 ? 5.899 -0.537 -20.854 1.00 67.25 90 TYR A C 1
ATOM 772 O O . TYR A 1 90 ? 5.288 0.400 -21.369 1.00 67.25 90 TYR A O 1
ATOM 780 N N . VAL A 1 91 ? 5.336 -1.319 -19.927 1.00 71.56 91 VAL A N 1
ATOM 781 C CA . VAL A 1 91 ? 3.966 -1.124 -19.426 1.00 71.56 91 VAL A CA 1
ATOM 782 C C . VAL A 1 91 ? 3.781 0.309 -18.914 1.00 71.56 91 VAL A C 1
ATOM 784 O O . VAL A 1 91 ? 4.560 0.789 -18.081 1.00 71.56 91 VAL A O 1
ATOM 787 N N . ALA A 1 92 ? 2.732 0.977 -19.403 1.00 80.81 92 ALA A N 1
ATOM 788 C CA . ALA A 1 92 ? 2.393 2.345 -19.033 1.00 80.81 92 ALA A CA 1
ATOM 789 C C . ALA A 1 92 ? 2.304 2.511 -17.508 1.00 80.81 92 ALA A C 1
ATOM 791 O O . ALA A 1 92 ? 1.814 1.629 -16.800 1.00 80.81 92 ALA A O 1
ATOM 792 N N . VAL A 1 93 ? 2.764 3.661 -17.007 1.00 74.31 93 VAL A N 1
ATOM 793 C CA . VAL A 1 93 ? 2.811 3.951 -15.565 1.00 74.31 93 VAL A CA 1
ATOM 794 C C . VAL A 1 93 ? 1.438 3.781 -14.925 1.00 74.31 93 VAL A C 1
ATOM 796 O O . VAL A 1 93 ? 1.342 3.128 -13.896 1.00 74.31 93 VAL A O 1
ATOM 799 N N . ASP A 1 94 ? 0.380 4.269 -15.570 1.00 77.31 94 ASP A N 1
ATOM 800 C CA . ASP A 1 94 ? -0.993 4.123 -15.080 1.00 77.31 94 ASP A CA 1
ATOM 801 C C . ASP A 1 94 ? -1.407 2.658 -14.907 1.00 77.31 94 ASP A C 1
ATOM 803 O O . ASP A 1 94 ? -2.019 2.301 -13.904 1.00 77.31 94 ASP A O 1
ATOM 807 N N . ILE A 1 95 ? -1.015 1.791 -15.845 1.00 83.88 95 ILE A N 1
ATOM 808 C CA . ILE A 1 95 ? -1.336 0.362 -15.802 1.00 83.88 95 ILE A CA 1
ATOM 809 C C . ILE A 1 95 ? -0.538 -0.334 -14.697 1.00 83.88 95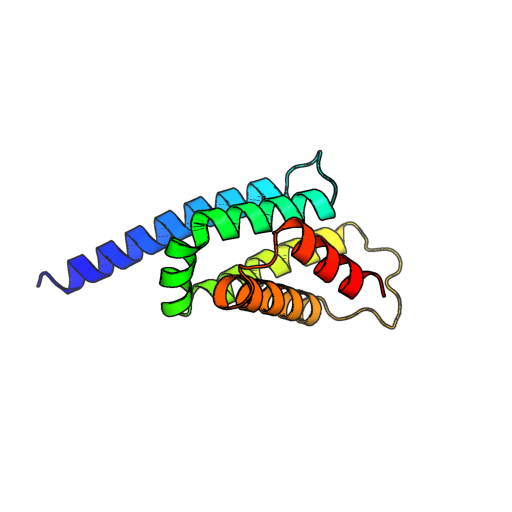 ILE A C 1
ATOM 811 O O . ILE A 1 95 ? -1.128 -1.088 -13.927 1.00 83.88 95 ILE A O 1
ATOM 815 N N . LYS A 1 96 ? 0.764 -0.033 -14.552 1.00 79.38 96 LYS A N 1
ATOM 816 C CA . LYS A 1 96 ? 1.582 -0.552 -13.438 1.00 79.38 96 LYS A CA 1
ATOM 817 C C . LYS A 1 96 ? 1.037 -0.111 -12.078 1.00 79.38 96 LYS A C 1
ATOM 819 O O . LYS A 1 96 ? 1.004 -0.899 -11.135 1.00 79.38 96 LYS A O 1
ATOM 824 N N . THR A 1 97 ? 0.604 1.143 -11.965 1.00 78.75 97 THR A N 1
ATOM 825 C CA . THR A 1 97 ? -0.007 1.663 -10.740 1.00 78.75 97 THR A CA 1
ATOM 826 C C . THR A 1 97 ? -1.311 0.932 -10.440 1.00 78.75 97 THR A C 1
ATOM 828 O O . THR A 1 97 ? -1.484 0.439 -9.328 1.00 78.75 97 THR A O 1
ATOM 831 N N . ALA A 1 98 ? -2.205 0.808 -11.425 1.00 86.19 98 ALA A N 1
ATOM 832 C CA . ALA A 1 98 ? -3.493 0.140 -11.256 1.00 86.19 98 ALA A CA 1
ATOM 833 C C . ALA A 1 98 ? -3.326 -1.323 -10.818 1.00 86.19 98 ALA A C 1
ATOM 835 O O . ALA A 1 98 ? -4.001 -1.770 -9.891 1.00 86.19 98 ALA A O 1
ATOM 836 N N . SER A 1 99 ? -2.389 -2.063 -11.424 1.00 89.69 99 SER A N 1
ATOM 837 C CA . SER A 1 99 ? -2.107 -3.444 -11.020 1.00 89.69 99 SER A CA 1
ATOM 838 C C . SER A 1 99 ? -1.557 -3.530 -9.598 1.00 89.69 99 SER A C 1
ATOM 840 O O . SER A 1 99 ? -1.966 -4.408 -8.840 1.00 89.69 99 SER A O 1
ATOM 842 N N . LEU A 1 100 ? -0.671 -2.610 -9.200 1.00 84.31 100 LEU A N 1
ATOM 843 C CA . LEU A 1 100 ? -0.136 -2.572 -7.839 1.00 84.31 100 LEU A CA 1
ATOM 844 C C . LEU A 1 100 ? -1.234 -2.289 -6.803 1.00 84.31 100 LEU A C 1
ATOM 846 O O . LEU A 1 100 ? -1.322 -3.008 -5.807 1.00 84.31 100 LEU A O 1
ATOM 850 N N . VAL A 1 101 ? -2.096 -1.299 -7.064 1.00 84.44 101 VAL A N 1
ATOM 851 C CA . VAL A 1 101 ? -3.273 -1.000 -6.233 1.00 84.44 101 VAL A CA 1
ATOM 852 C C . VAL A 1 101 ? -4.153 -2.240 -6.116 1.00 84.44 101 VAL A C 1
ATOM 854 O O . VAL A 1 101 ? -4.440 -2.674 -5.005 1.00 84.44 101 VAL A O 1
ATOM 857 N N . GLY A 1 102 ? -4.511 -2.871 -7.236 1.00 88.62 102 GLY A N 1
ATOM 858 C CA . GLY A 1 102 ? -5.370 -4.057 -7.249 1.00 88.62 102 GLY A CA 1
ATOM 859 C C . GLY A 1 102 ? -4.828 -5.218 -6.406 1.00 88.62 102 GLY A C 1
ATOM 860 O O . GLY A 1 102 ? -5.580 -5.826 -5.642 1.00 88.62 102 GLY A O 1
ATOM 861 N N . ILE A 1 103 ? -3.519 -5.493 -6.477 1.00 91.06 103 ILE A N 1
ATOM 862 C CA . ILE A 1 103 ? -2.869 -6.537 -5.665 1.00 91.06 103 ILE A CA 1
ATOM 863 C C . ILE A 1 103 ? -2.969 -6.205 -4.170 1.00 91.06 103 ILE A C 1
ATOM 865 O O . ILE A 1 103 ? -3.351 -7.064 -3.373 1.00 91.06 103 ILE A O 1
ATOM 869 N N . ILE A 1 104 ? -2.661 -4.962 -3.787 1.00 86.06 104 ILE A N 1
ATOM 870 C CA . ILE A 1 104 ? -2.716 -4.505 -2.391 1.00 86.06 104 ILE A CA 1
ATOM 871 C C . ILE A 1 104 ? -4.153 -4.574 -1.856 1.00 86.06 104 ILE A C 1
ATOM 873 O O . ILE A 1 104 ? -4.388 -5.100 -0.767 1.00 86.06 104 ILE A O 1
ATOM 877 N N . MET A 1 105 ? -5.125 -4.108 -2.643 1.00 85.06 105 MET A N 1
ATOM 878 C CA . MET A 1 105 ? -6.551 -4.145 -2.313 1.00 85.06 105 MET A CA 1
ATOM 879 C C . MET A 1 105 ? -7.040 -5.572 -2.073 1.00 85.06 105 MET A C 1
ATOM 881 O O . MET A 1 105 ? -7.703 -5.853 -1.071 1.00 85.06 105 MET A O 1
ATOM 885 N N . TRP A 1 106 ? -6.705 -6.488 -2.984 1.00 91.19 106 TRP A N 1
ATOM 886 C CA . TRP A 1 106 ? -7.057 -7.895 -2.840 1.00 91.19 106 TRP A CA 1
ATOM 887 C C . TRP A 1 106 ? -6.407 -8.512 -1.599 1.00 91.19 106 TRP A C 1
ATOM 889 O O . TRP A 1 106 ? -7.093 -9.199 -0.839 1.00 91.19 106 TRP A O 1
ATOM 899 N N . TRP A 1 107 ? -5.123 -8.234 -1.355 1.00 91.62 107 TRP A N 1
ATOM 900 C CA . TRP A 1 107 ? -4.394 -8.784 -0.214 1.00 91.62 107 TRP A CA 1
ATOM 901 C C . TRP A 1 107 ? -5.008 -8.352 1.120 1.00 91.62 107 TRP A C 1
ATOM 903 O O . TRP A 1 107 ? -5.287 -9.203 1.965 1.00 91.62 107 TRP A O 1
ATOM 913 N N . ILE A 1 108 ? -5.311 -7.062 1.284 1.00 83.62 108 ILE A N 1
ATOM 914 C CA . ILE A 1 108 ? -5.897 -6.546 2.528 1.00 83.62 108 ILE A CA 1
ATOM 915 C C . ILE A 1 108 ? -7.311 -7.107 2.758 1.00 83.62 108 ILE A C 1
ATOM 917 O O . ILE A 1 108 ? -7.703 -7.339 3.902 1.00 83.62 108 ILE A O 1
ATOM 921 N N . ARG A 1 109 ? -8.081 -7.350 1.689 1.00 84.94 109 ARG A N 1
ATOM 922 C CA . ARG A 1 109 ? -9.463 -7.852 1.787 1.00 84.94 109 ARG A CA 1
ATOM 923 C C . ARG A 1 109 ? -9.558 -9.367 1.970 1.00 84.94 109 ARG A C 1
ATOM 925 O O . ARG A 1 109 ? -10.391 -9.824 2.742 1.00 84.94 109 ARG A O 1
ATOM 932 N N . ASN A 1 110 ? -8.746 -10.137 1.248 1.00 87.75 110 ASN A N 1
ATOM 933 C CA . ASN A 1 110 ? -8.915 -11.590 1.108 1.00 87.75 110 ASN A CA 1
ATOM 934 C C . ASN A 1 110 ? -7.622 -12.390 1.342 1.00 87.75 110 ASN A C 1
ATOM 936 O O . ASN A 1 110 ? -7.670 -13.603 1.537 1.00 87.75 110 ASN A O 1
ATOM 940 N N . GLY A 1 111 ? -6.460 -11.737 1.314 1.00 86.31 111 GLY A N 1
ATOM 941 C CA . GLY A 1 111 ? -5.148 -12.386 1.295 1.00 86.31 111 GLY A CA 1
ATOM 942 C C . GL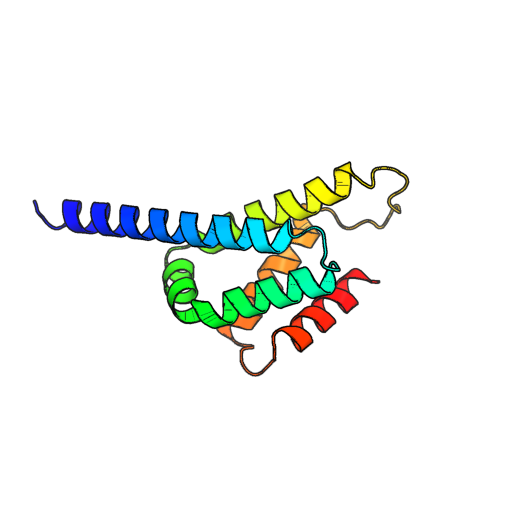Y A 1 111 ? -4.377 -12.343 2.615 1.00 86.31 111 GLY A C 1
ATOM 943 O O . GLY A 1 111 ? -3.195 -12.661 2.606 1.00 86.31 111 GLY A O 1
ATOM 944 N N . LEU A 1 112 ? -4.997 -11.976 3.743 1.00 86.56 112 LEU A N 1
ATOM 945 C CA . LEU A 1 112 ? -4.300 -11.734 5.024 1.00 86.56 112 LEU A CA 1
ATOM 946 C C . LEU A 1 112 ? -3.546 -12.946 5.608 1.00 86.56 112 LEU A C 1
ATOM 948 O O . LEU A 1 112 ? -2.781 -12.790 6.554 1.00 86.56 112 LEU A O 1
ATOM 952 N N . HIS A 1 113 ? -3.748 -14.148 5.065 1.00 90.75 113 HIS A N 1
ATOM 953 C CA . HIS A 1 113 ? -2.956 -15.332 5.408 1.00 90.75 113 HIS A CA 1
ATOM 954 C C . HIS A 1 113 ? -1.532 -15.287 4.824 1.00 90.75 113 HIS A C 1
ATOM 956 O O . HIS A 1 113 ? -0.661 -16.030 5.272 1.00 90.75 113 HIS A O 1
ATOM 962 N N . PHE A 1 114 ? -1.281 -14.414 3.847 1.00 92.50 114 PHE A N 1
ATOM 963 C CA . PHE A 1 114 ? 0.046 -14.131 3.321 1.00 92.50 114 PHE A CA 1
ATOM 964 C C . PHE A 1 114 ? 0.708 -12.984 4.082 1.00 92.50 114 PHE A C 1
ATOM 966 O O . PHE A 1 114 ? 0.087 -11.950 4.334 1.00 92.50 114 PHE A O 1
ATOM 973 N N . SER A 1 115 ? 1.995 -13.145 4.393 1.00 92.25 115 SER A N 1
ATOM 974 C CA . SER A 1 115 ? 2.798 -12.090 5.009 1.00 92.25 115 SER A CA 1
ATOM 975 C C . SER A 1 115 ? 3.121 -10.962 4.024 1.00 92.25 115 SER A C 1
ATOM 977 O O . SER A 1 115 ? 3.169 -11.164 2.808 1.00 92.25 115 SER A O 1
ATOM 979 N N . SER A 1 116 ? 3.426 -9.781 4.561 1.00 89.69 116 SER A N 1
ATOM 980 C CA . SER A 1 116 ? 3.872 -8.623 3.782 1.00 89.69 116 SER A CA 1
ATOM 981 C C . SER A 1 116 ? 5.106 -8.930 2.927 1.00 89.69 116 SER A C 1
ATOM 983 O O . SER A 1 116 ? 5.143 -8.555 1.759 1.00 89.69 116 SER A O 1
ATOM 985 N N . ASP A 1 117 ? 6.100 -9.659 3.461 1.00 91.38 117 ASP A N 1
ATOM 986 C CA . ASP A 1 117 ? 7.288 -10.050 2.681 1.00 91.38 117 ASP A CA 1
ATOM 987 C C . ASP A 1 117 ? 6.926 -10.999 1.531 1.00 91.38 117 ASP A C 1
ATOM 989 O O . ASP A 1 117 ? 7.434 -10.839 0.420 1.00 91.38 117 ASP A O 1
ATOM 993 N N . TYR A 1 118 ? 6.006 -11.944 1.755 1.00 93.38 118 TYR A N 1
ATOM 994 C CA . TYR A 1 118 ? 5.540 -12.828 0.690 1.00 93.38 118 TYR A CA 1
ATOM 995 C C . TYR A 1 118 ? 4.895 -12.030 -0.450 1.00 93.38 118 TYR A C 1
ATOM 997 O O . TYR A 1 118 ? 5.253 -12.222 -1.611 1.00 93.38 118 TYR A O 1
ATOM 1005 N N . ILE A 1 119 ? 3.998 -11.095 -0.134 1.00 92.50 119 ILE A N 1
ATOM 1006 C CA . ILE A 1 119 ? 3.335 -10.256 -1.142 1.00 92.50 119 ILE A CA 1
ATOM 1007 C C . ILE A 1 119 ? 4.326 -9.323 -1.839 1.00 92.50 119 ILE A C 1
ATOM 1009 O O . ILE A 1 119 ? 4.280 -9.201 -3.063 1.00 92.50 119 ILE A O 1
ATOM 1013 N N . ALA A 1 120 ? 5.272 -8.731 -1.104 1.00 87.56 120 ALA A N 1
ATOM 1014 C CA . ALA A 1 120 ? 6.348 -7.937 -1.693 1.00 87.56 120 ALA A CA 1
ATOM 1015 C C . ALA A 1 120 ? 7.159 -8.753 -2.713 1.00 87.56 120 ALA A C 1
ATOM 1017 O O . ALA A 1 120 ? 7.490 -8.245 -3.785 1.00 87.56 120 ALA A O 1
ATOM 1018 N N . ASN A 1 121 ? 7.440 -10.028 -2.416 1.00 90.00 121 ASN A N 1
ATOM 1019 C CA . ASN A 1 121 ? 8.103 -10.935 -3.353 1.00 90.00 121 ASN A CA 1
ATOM 1020 C C . ASN A 1 121 ? 7.249 -11.208 -4.600 1.00 90.00 121 ASN A C 1
ATOM 1022 O O . ASN A 1 121 ? 7.780 -11.137 -5.705 1.00 90.00 121 ASN A O 1
ATOM 1026 N N . GLN A 1 122 ? 5.948 -11.487 -4.453 1.00 91.56 122 GLN A N 1
ATOM 1027 C CA . GLN A 1 122 ? 5.058 -11.731 -5.602 1.00 91.56 122 GLN A CA 1
ATOM 1028 C C . GLN A 1 122 ? 4.952 -10.502 -6.512 1.00 91.56 122 GLN A C 1
ATOM 1030 O O . GLN A 1 122 ? 5.068 -10.615 -7.731 1.00 91.56 122 GLN A O 1
ATOM 1035 N N . ILE A 1 123 ? 4.813 -9.314 -5.918 1.00 87.38 123 ILE A N 1
ATOM 1036 C CA . ILE A 1 123 ? 4.829 -8.037 -6.636 1.00 87.38 123 ILE A CA 1
ATOM 1037 C C . ILE A 1 123 ? 6.151 -7.873 -7.392 1.00 87.38 123 ILE A C 1
ATOM 1039 O O . ILE A 1 123 ? 6.150 -7.572 -8.581 1.00 87.38 123 ILE A O 1
ATOM 1043 N N . TYR A 1 124 ? 7.283 -8.111 -6.731 1.00 83.31 124 TYR A N 1
ATOM 1044 C CA . TYR A 1 124 ? 8.591 -7.995 -7.368 1.00 83.31 124 TYR A CA 1
ATOM 1045 C C . TYR A 1 124 ? 8.744 -8.944 -8.566 1.00 83.31 124 TYR A C 1
ATOM 1047 O O . TYR A 1 124 ? 9.226 -8.517 -9.610 1.00 83.31 124 TYR A O 1
ATOM 1055 N N . LEU A 1 125 ? 8.289 -10.198 -8.454 1.00 85.19 125 LEU A N 1
ATOM 1056 C CA . LEU A 1 125 ? 8.324 -11.167 -9.556 1.00 85.19 125 LEU A CA 1
ATOM 1057 C C . LEU A 1 125 ? 7.490 -10.714 -10.764 1.00 85.19 125 LEU A C 1
ATOM 1059 O O . LEU A 1 125 ? 7.949 -10.855 -11.892 1.00 85.19 125 LEU A O 1
ATOM 1063 N N . MET A 1 126 ? 6.320 -10.113 -10.533 1.00 83.31 126 MET A N 1
ATOM 1064 C CA . MET A 1 126 ? 5.442 -9.593 -11.593 1.00 83.31 126 MET A CA 1
ATOM 1065 C C . MET A 1 126 ? 6.070 -8.453 -12.406 1.00 83.31 126 MET A C 1
ATOM 1067 O O . MET A 1 126 ? 5.762 -8.300 -13.583 1.00 83.31 126 MET A O 1
ATOM 1071 N N . TYR A 1 127 ? 6.940 -7.647 -11.791 1.00 71.75 127 TYR A N 1
ATOM 1072 C CA . TYR A 1 127 ? 7.563 -6.482 -12.436 1.00 71.75 127 TYR A CA 1
ATOM 1073 C C . TYR A 1 127 ? 9.015 -6.713 -12.879 1.00 71.75 127 TYR A C 1
ATOM 1075 O O . TYR A 1 127 ? 9.643 -5.785 -13.387 1.00 71.75 127 TYR A O 1
ATOM 1083 N N . LYS A 1 128 ? 9.551 -7.924 -12.677 1.00 66.25 128 LYS A N 1
ATOM 1084 C CA . LYS A 1 128 ? 10.899 -8.330 -13.109 1.00 66.25 128 LYS A CA 1
ATOM 1085 C C . LYS A 1 128 ? 10.903 -9.086 -14.449 1.00 66.25 128 LYS A C 1
ATOM 1087 O O . LYS A 1 128 ? 11.971 -9.522 -14.875 1.00 66.25 128 LYS A O 1
ATOM 1092 N N . GLY A 1 129 ? 9.726 -9.279 -15.049 1.00 49.56 129 GLY A N 1
ATOM 1093 C CA . GLY A 1 129 ? 9.559 -9.824 -16.400 1.00 49.56 129 GLY A CA 1
ATOM 1094 C C . GLY A 1 129 ? 10.030 -8.853 -17.468 1.00 49.56 129 GLY A C 1
ATOM 1095 O O . GLY A 1 129 ? 9.755 -7.642 -17.308 1.00 49.56 129 GLY A O 1
#

pLDDT: mean 72.42, std 12.34, range [42.59, 93.38]

Foldseek 3Di:
DVVVVVVVVVVVVLVVVVVVLLVVLVCLLVVPPDDNLNSQLVSLVSCLVCLVVVVVVVVVVPVLVVQLVSQLVSLVVVCVVVVPDDDPPDDDSSVLSNVVSVLSVCCSVPVVVDHSSRSSVVNVVVVVD

Organism: NCBI:txid718222

Radius of gyration: 16.48 Å; chains: 1; bounding box: 48×36×41 Å

Secondary structure (DSSP, 8-state):
--HHHHHHHHHHHHHHHHHHHHHHHHHHHH-TTS-HHHHHHHHHHHHHHTHHHHHHHHHTSHHHHHHHHHHHHHHHHHHHHT-S---TT---HHHHHHHHHHHHHHHHHH-TTS-HHHHHHHHHHHH--

Sequence (129 aa):
MHYQDIQDLLDQITSEILNEHSNKIVDLIHAKDLSEKQKLTQLLDYLYIHRNFLFILFKMNQFEEQLFLFLKQLIETRRENTKKNLPDDYVAVDIKTASLVGIIMWWIRNGLHFSSDYIANQIYLMYKG

InterPro domains:
  IPR039532 Transcriptional regulator TetR, C-terminal, Firmicutes type [PF14278] (38-127)